Protein AF-A0A7X7P0K7-F1 (afdb_monomer_lite)

Radius of gyration: 16.06 Å; chains: 1; bounding box: 36×21×44 Å

Structure (mmCIF, N/CA/C/O backbone):
data_AF-A0A7X7P0K7-F1
#
_entry.id   AF-A0A7X7P0K7-F1
#
loop_
_atom_site.group_PDB
_atom_site.id
_atom_site.type_symbol
_atom_site.label_atom_id
_atom_site.label_alt_id
_atom_site.label_comp_id
_atom_site.label_asym_id
_atom_site.label_entity_id
_atom_site.label_seq_id
_atom_site.pdbx_PDB_ins_code
_atom_site.Cartn_x
_atom_site.Cartn_y
_atom_site.Cartn_z
_atom_site.occupancy
_atom_site.B_iso_or_equiv
_atom_site.auth_seq_id
_atom_site.auth_comp_id
_atom_site.auth_asym_id
_atom_site.auth_atom_id
_atom_site.pdbx_PDB_model_num
ATOM 1 N N . MET A 1 1 ? -4.867 -5.719 -19.415 1.00 83.25 1 MET A N 1
ATOM 2 C CA . MET A 1 1 ? -3.648 -4.885 -19.542 1.00 83.25 1 MET A CA 1
ATOM 3 C C . MET A 1 1 ? -3.990 -3.698 -20.434 1.00 83.25 1 MET A C 1
ATOM 5 O O . MET A 1 1 ? -4.502 -3.927 -21.522 1.00 83.25 1 MET A O 1
ATOM 9 N N . LEU A 1 2 ? -3.779 -2.465 -19.973 1.00 95.44 2 LEU A N 1
ATOM 10 C CA . LEU A 1 2 ? -4.077 -1.224 -20.706 1.00 95.44 2 LEU A CA 1
ATOM 11 C C . LEU A 1 2 ? -2.771 -0.598 -21.183 1.00 95.44 2 LEU A C 1
ATOM 13 O O . LEU A 1 2 ? -1.797 -0.594 -20.432 1.00 95.44 2 LEU A O 1
ATOM 17 N N . LYS A 1 3 ? -2.759 -0.037 -22.393 1.00 96.50 3 LYS A N 1
ATOM 18 C CA . LYS A 1 3 ? -1.612 0.695 -22.939 1.00 96.50 3 LYS A CA 1
ATOM 19 C C . LYS A 1 3 ? -2.008 2.125 -23.284 1.00 96.50 3 LYS A C 1
ATOM 21 O O . LYS A 1 3 ? -3.045 2.327 -23.907 1.00 96.50 3 LYS A O 1
ATOM 26 N N . TYR A 1 4 ? -1.181 3.096 -22.905 1.00 96.25 4 TYR A N 1
ATOM 27 C CA . TYR A 1 4 ? -1.392 4.507 -23.235 1.00 96.25 4 TYR A CA 1
ATOM 28 C C . TYR A 1 4 ? -0.059 5.261 -23.257 1.00 96.25 4 TYR A C 1
ATOM 30 O O . TYR A 1 4 ? 0.671 5.244 -22.272 1.00 96.25 4 TYR A O 1
ATOM 38 N N . GLY A 1 5 ? 0.282 5.906 -24.377 1.00 94.88 5 GLY A N 1
ATOM 39 C CA . GLY A 1 5 ? 1.477 6.760 -24.473 1.00 94.88 5 GLY A CA 1
ATOM 40 C C . GLY A 1 5 ? 2.801 6.079 -24.088 1.00 94.88 5 GLY A C 1
ATOM 41 O O . GLY A 1 5 ? 3.598 6.675 -23.375 1.00 94.88 5 GLY A O 1
ATOM 42 N N . GLY A 1 6 ? 3.016 4.817 -24.485 1.00 95.38 6 GLY A N 1
ATOM 43 C CA . GLY A 1 6 ? 4.215 4.037 -24.123 1.00 95.38 6 GLY A CA 1
ATOM 44 C C . GLY A 1 6 ? 4.166 3.393 -22.730 1.00 95.38 6 GLY A C 1
ATOM 45 O O . GLY A 1 6 ? 5.006 2.552 -22.404 1.00 95.38 6 GLY A O 1
ATOM 46 N N . TRP A 1 7 ? 3.150 3.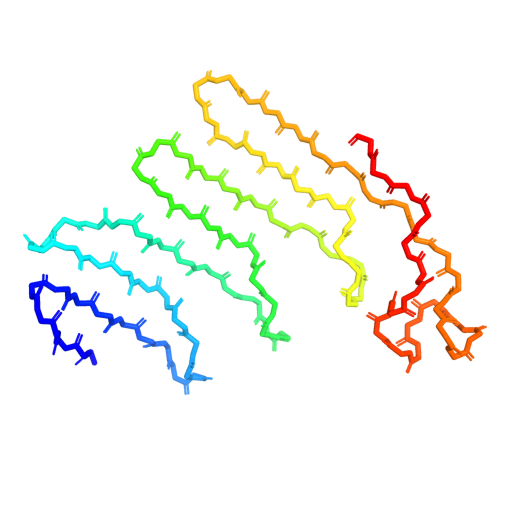711 -21.930 1.00 98.12 7 TRP A N 1
ATOM 47 C CA . TRP A 1 7 ? 2.907 3.080 -20.640 1.00 98.12 7 TRP A 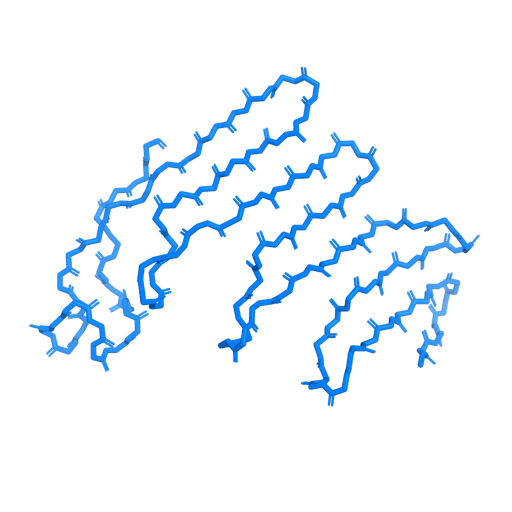CA 1
ATOM 48 C C . TRP A 1 7 ? 2.044 1.845 -20.785 1.00 98.12 7 TRP A C 1
ATOM 50 O O . TRP A 1 7 ? 1.137 1.793 -21.619 1.00 98.12 7 TRP A O 1
ATOM 60 N N . THR A 1 8 ? 2.304 0.864 -19.931 1.00 98.31 8 THR A N 1
ATOM 61 C CA . THR A 1 8 ? 1.461 -0.311 -19.782 1.00 98.31 8 THR A CA 1
ATOM 62 C C . THR A 1 8 ? 1.078 -0.514 -18.325 1.00 98.31 8 THR A C 1
ATOM 64 O O . THR A 1 8 ? 1.926 -0.481 -17.438 1.00 98.31 8 THR A O 1
ATOM 67 N N . PHE A 1 9 ? -0.205 -0.758 -18.094 1.00 98.44 9 PHE A N 1
ATOM 68 C CA . PHE A 1 9 ? -0.810 -0.937 -16.782 1.00 98.44 9 PHE A CA 1
ATOM 69 C C . PHE A 1 9 ? -1.465 -2.319 -16.715 1.00 98.44 9 PHE A C 1
ATOM 71 O O . PHE A 1 9 ? -2.150 -2.749 -17.655 1.00 98.44 9 PHE A O 1
ATOM 78 N N . ALA A 1 10 ? -1.252 -3.032 -15.617 1.00 98.25 10 ALA A N 1
ATOM 79 C CA . ALA A 1 10 ? -1.863 -4.330 -15.365 1.00 98.25 10 ALA A CA 1
ATOM 80 C C . ALA A 1 10 ? -2.559 -4.336 -14.005 1.00 98.25 10 ALA A C 1
ATOM 82 O O . ALA A 1 10 ? -2.031 -3.801 -13.030 1.00 98.25 10 ALA A O 1
ATOM 83 N N . TRP A 1 11 ? -3.726 -4.972 -13.967 1.00 98.38 11 TRP A N 1
ATOM 84 C CA . TRP A 1 11 ? -4.559 -5.118 -12.783 1.00 98.38 11 TRP A CA 1
ATOM 85 C C . TRP A 1 11 ? -4.788 -6.594 -12.489 1.00 98.38 11 TRP A C 1
ATOM 87 O O . TRP A 1 11 ? -4.732 -7.416 -13.408 1.00 98.38 11 TRP A O 1
ATOM 97 N N . ASP A 1 12 ? -5.029 -6.913 -11.223 1.00 97.50 12 ASP A N 1
ATOM 98 C CA . ASP A 1 12 ? -5.522 -8.226 -10.818 1.00 97.50 12 ASP A CA 1
ATOM 99 C C . ASP A 1 12 ? -7.040 -8.370 -11.054 1.00 97.50 12 ASP A C 1
ATOM 101 O O . ASP A 1 12 ? -7.707 -7.462 -11.559 1.00 97.50 12 ASP A O 1
ATOM 105 N N . GLY A 1 13 ? -7.590 -9.537 -10.698 1.00 97.44 13 GLY A N 1
ATOM 106 C CA . GLY A 1 13 ? -9.020 -9.835 -10.832 1.00 97.44 13 GLY A CA 1
ATOM 107 C C . GLY A 1 13 ? -9.937 -8.980 -9.947 1.00 97.44 13 GLY A C 1
ATOM 108 O O . GLY A 1 13 ? -11.134 -8.929 -10.208 1.00 97.44 13 GLY A O 1
ATOM 109 N N . GLU A 1 14 ? -9.388 -8.279 -8.951 1.00 97.81 14 GLU A N 1
ATOM 110 C CA . GLU A 1 14 ? -10.114 -7.363 -8.059 1.00 97.81 14 GLU A CA 1
ATOM 111 C C . GLU A 1 14 ? -9.993 -5.898 -8.517 1.00 97.81 14 GLU A C 1
ATOM 113 O O . GLU A 1 14 ? -10.327 -4.973 -7.778 1.00 97.81 14 GLU A O 1
ATOM 118 N N . ASN A 1 15 ? -9.529 -5.669 -9.752 1.00 97.38 15 ASN A N 1
ATOM 119 C CA . ASN A 1 15 ? -9.344 -4.345 -10.346 1.00 97.38 15 ASN A CA 1
ATOM 120 C C . ASN A 1 15 ? -8.321 -3.464 -9.595 1.00 97.38 15 ASN A C 1
ATOM 122 O O . ASN A 1 15 ? -8.431 -2.234 -9.572 1.00 97.38 15 ASN A O 1
ATOM 126 N N . ARG A 1 16 ? -7.279 -4.067 -9.008 1.00 98.56 16 ARG A N 1
ATOM 127 C CA . ARG A 1 16 ? -6.187 -3.343 -8.332 1.00 98.56 16 ARG A CA 1
ATOM 128 C C . ARG A 1 16 ? -4.931 -3.337 -9.188 1.00 98.56 16 ARG A C 1
ATOM 130 O O . ARG A 1 16 ? -4.563 -4.348 -9.774 1.00 98.56 16 ARG A O 1
ATOM 137 N N . LEU A 1 17 ? -4.260 -2.190 -9.270 1.00 98.38 17 LEU A N 1
ATOM 138 C CA . LEU A 1 17 ? -3.090 -1.994 -10.130 1.00 98.38 17 LEU A CA 1
ATOM 139 C C . LEU A 1 17 ? -1.866 -2.744 -9.587 1.00 98.38 17 LEU A C 1
ATOM 141 O O . LEU A 1 17 ? -1.218 -2.271 -8.655 1.00 98.38 17 LEU A O 1
ATOM 145 N N . ILE A 1 18 ? -1.492 -3.856 -10.211 1.00 98.50 18 ILE A N 1
ATOM 146 C CA . ILE A 1 18 ? -0.370 -4.704 -9.776 1.00 98.50 18 ILE A CA 1
ATOM 147 C C . ILE A 1 18 ? 0.954 -4.369 -10.466 1.00 98.50 18 ILE A C 1
ATOM 149 O O . ILE A 1 18 ? 2.013 -4.619 -9.900 1.00 98.50 18 ILE A O 1
ATOM 153 N N . SER A 1 19 ? 0.928 -3.772 -11.662 1.00 98.19 19 SER A N 1
ATOM 154 C CA . SER A 1 19 ? 2.151 -3.465 -12.411 1.00 98.19 19 SER A CA 1
ATOM 155 C C . SER A 1 19 ? 1.987 -2.255 -13.325 1.00 98.19 19 SER A C 1
ATOM 157 O O . SER A 1 19 ? 0.977 -2.119 -14.020 1.00 98.19 19 SER A O 1
ATOM 159 N N . VAL A 1 20 ? 3.026 -1.421 -13.377 1.00 98.50 20 VAL A N 1
ATOM 160 C CA . VAL A 1 20 ? 3.201 -0.338 -14.352 1.00 98.50 20 VAL A CA 1
ATOM 161 C C . VAL A 1 20 ? 4.557 -0.497 -15.024 1.00 98.50 20 VAL A C 1
ATOM 163 O O . VAL A 1 20 ? 5.572 -0.626 -14.337 1.00 98.50 20 VAL A O 1
ATOM 166 N N . SER A 1 21 ? 4.590 -0.439 -16.351 1.00 98.25 21 SER A N 1
ATOM 167 C CA . SER A 1 21 ? 5.826 -0.373 -17.131 1.00 98.25 21 SER A CA 1
ATOM 168 C C . SER A 1 21 ? 5.804 0.782 -18.128 1.00 98.25 21 SER A C 1
ATOM 170 O O . SER A 1 21 ? 4.742 1.192 -18.594 1.00 98.25 21 SER A O 1
ATOM 172 N N . SER A 1 22 ? 6.983 1.306 -18.454 1.00 97.75 22 SER A N 1
ATOM 173 C CA . SER A 1 22 ? 7.195 2.315 -19.494 1.00 97.75 22 SER A CA 1
ATOM 174 C C . SER A 1 22 ? 8.122 1.730 -20.547 1.00 97.75 22 SER A C 1
ATOM 176 O O . SER A 1 22 ? 9.212 1.266 -20.214 1.00 97.75 22 SER A O 1
ATOM 178 N N . ASN A 1 23 ? 7.673 1.674 -21.801 1.00 95.44 2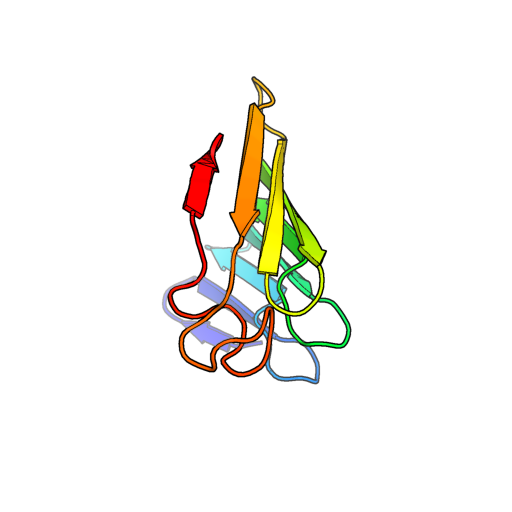3 ASN A N 1
ATOM 179 C CA . ASN A 1 23 ? 8.417 1.071 -22.913 1.00 95.44 23 ASN A CA 1
ATOM 180 C C . ASN A 1 23 ? 8.946 -0.344 -22.597 1.00 95.44 23 ASN A C 1
ATOM 182 O O . ASN A 1 23 ? 10.063 -0.704 -22.955 1.00 95.44 23 ASN A O 1
ATOM 186 N N . GLY A 1 24 ? 8.146 -1.143 -21.882 1.00 92.44 24 GLY A N 1
ATOM 187 C CA . GLY A 1 24 ? 8.506 -2.503 -21.468 1.00 92.44 24 GLY A CA 1
ATOM 188 C C . GLY A 1 24 ? 9.358 -2.597 -20.196 1.00 92.44 24 GLY A C 1
ATOM 189 O O . GLY A 1 24 ? 9.498 -3.693 -19.662 1.00 92.44 24 GLY A O 1
ATOM 190 N N . VAL A 1 25 ? 9.856 -1.481 -19.656 1.00 95.88 25 VAL A N 1
ATOM 191 C CA . VAL A 1 25 ? 10.636 -1.449 -18.410 1.00 95.88 25 VAL A CA 1
ATOM 192 C C . VAL A 1 25 ? 9.697 -1.314 -17.206 1.00 95.88 25 VAL A C 1
ATOM 194 O O . VAL A 1 25 ? 8.944 -0.3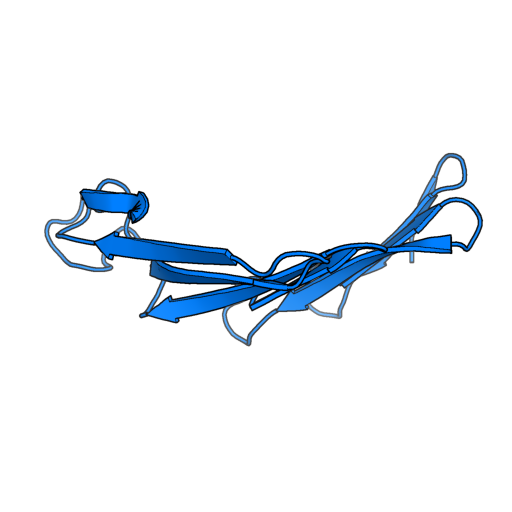39 -17.147 1.00 95.88 25 VAL A O 1
ATOM 197 N N . PRO A 1 26 ? 9.702 -2.250 -16.237 1.00 95.00 26 PRO A N 1
ATOM 198 C CA . PRO A 1 26 ? 8.909 -2.131 -15.015 1.00 95.00 26 PRO A CA 1
ATOM 199 C C . PRO A 1 26 ? 9.287 -0.881 -14.210 1.00 95.00 26 PRO A C 1
ATOM 201 O O . PRO A 1 26 ? 10.453 -0.656 -13.901 1.00 95.00 26 PRO A O 1
ATOM 204 N N . VAL A 1 27 ? 8.285 -0.081 -13.850 1.00 97.81 27 VAL A N 1
ATOM 205 C CA . VAL A 1 27 ? 8.445 1.147 -13.052 1.00 97.81 27 VAL A CA 1
ATOM 206 C C . VAL A 1 27 ? 7.866 0.960 -11.653 1.00 97.81 27 VAL A C 1
ATOM 208 O O . VAL A 1 27 ? 8.440 1.438 -10.676 1.00 97.81 27 VAL A O 1
ATOM 211 N N . VAL A 1 28 ? 6.739 0.251 -11.550 1.00 98.31 28 VAL A N 1
ATOM 212 C CA . VAL A 1 28 ? 6.083 -0.062 -10.277 1.00 98.31 28 VAL A CA 1
ATOM 213 C C . VAL A 1 28 ? 5.558 -1.491 -10.303 1.00 98.31 28 VAL A C 1
ATOM 215 O O . VAL A 1 28 ? 4.960 -1.903 -11.295 1.00 98.31 28 VAL A O 1
ATOM 218 N N . GLN A 1 29 ? 5.732 -2.214 -9.202 1.00 98.69 29 GLN A N 1
ATOM 219 C CA . GLN A 1 29 ? 5.007 -3.442 -8.876 1.00 98.69 29 GLN A CA 1
ATOM 220 C C . GLN A 1 29 ? 4.318 -3.248 -7.526 1.00 98.69 29 GLN A C 1
ATOM 222 O O . GLN A 1 29 ? 4.960 -2.793 -6.579 1.00 98.69 29 GLN A O 1
ATOM 227 N N . ASN A 1 30 ? 3.035 -3.583 -7.423 1.00 98.81 30 ASN A N 1
ATOM 228 C CA . ASN A 1 30 ? 2.305 -3.558 -6.158 1.00 98.81 30 ASN A CA 1
ATOM 229 C C . ASN A 1 30 ? 1.825 -4.962 -5.798 1.00 98.81 30 ASN A C 1
ATOM 231 O O . ASN A 1 30 ? 1.473 -5.750 -6.674 1.00 98.81 30 ASN A O 1
ATOM 235 N N . GLN A 1 31 ? 1.742 -5.232 -4.500 1.00 98.75 31 GLN A N 1
ATOM 236 C CA . GLN A 1 31 ? 1.030 -6.390 -3.968 1.00 98.75 31 GLN A CA 1
ATOM 237 C C . GLN A 1 31 ? -0.001 -5.921 -2.954 1.00 98.75 31 GLN A C 1
ATOM 239 O O . GLN A 1 31 ? 0.209 -4.921 -2.257 1.00 98.75 31 GLN A O 1
ATOM 244 N N . TYR A 1 32 ? -1.100 -6.656 -2.874 1.00 98.81 32 TYR A N 1
ATOM 245 C CA . TYR A 1 32 ? -2.235 -6.349 -2.023 1.00 98.81 32 TYR A CA 1
ATOM 246 C C . TYR A 1 32 ? -2.604 -7.576 -1.196 1.00 98.81 32 TYR A C 1
ATOM 248 O O . TYR A 1 32 ? -2.365 -8.706 -1.622 1.00 98.81 32 TYR A O 1
ATOM 256 N N . ASP A 1 33 ? -3.171 -7.353 -0.018 1.00 98.25 33 ASP A N 1
ATOM 257 C CA . ASP A 1 33 ? -3.781 -8.418 0.775 1.00 98.25 33 ASP A CA 1
ATOM 258 C C . ASP A 1 33 ? -5.260 -8.639 0.411 1.00 98.25 33 ASP A C 1
ATOM 260 O O . ASP A 1 33 ? -5.825 -7.973 -0.458 1.00 98.25 33 ASP A O 1
ATOM 264 N N . TYR A 1 34 ? -5.906 -9.581 1.101 1.00 96.94 34 TYR A N 1
ATOM 265 C CA . TYR A 1 34 ? -7.320 -9.914 0.899 1.00 96.94 34 TYR A CA 1
ATOM 266 C C . TYR A 1 34 ? -8.286 -8.771 1.263 1.00 96.94 34 TYR A C 1
ATOM 268 O O . TYR A 1 34 ? -9.449 -8.812 0.878 1.00 96.94 34 TYR A O 1
ATOM 276 N N . MET A 1 35 ? -7.830 -7.751 2.000 1.00 97.00 35 MET A N 1
ATOM 277 C CA . MET A 1 35 ? -8.627 -6.566 2.340 1.00 97.00 35 MET A CA 1
ATOM 278 C C . MET A 1 35 ? -8.420 -5.430 1.331 1.00 97.00 35 MET A C 1
ATOM 280 O O . MET A 1 35 ? -8.892 -4.317 1.551 1.00 97.00 35 MET A O 1
ATOM 284 N N . SER A 1 36 ? -7.708 -5.677 0.226 1.00 97.56 36 SER A N 1
ATOM 285 C CA . SER A 1 36 ? -7.361 -4.656 -0.770 1.00 97.56 36 SER A CA 1
ATOM 286 C C . SER A 1 36 ? -6.479 -3.524 -0.252 1.00 97.56 36 SER A C 1
ATOM 288 O O . SER A 1 36 ? -6.408 -2.452 -0.861 1.00 97.56 36 SER A O 1
ATOM 290 N N . ARG A 1 37 ? -5.716 -3.774 0.816 1.00 98.25 37 ARG A N 1
ATOM 291 C CA . ARG A 1 37 ? -4.654 -2.870 1.269 1.00 98.25 37 ARG A CA 1
ATOM 292 C C . ARG A 1 37 ? -3.365 -3.237 0.553 1.00 98.25 37 ARG A C 1
ATOM 294 O O . ARG A 1 37 ? -3.048 -4.411 0.373 1.00 98.25 37 ARG A O 1
ATOM 301 N N . ARG A 1 38 ? -2.600 -2.233 0.130 1.00 98.56 38 ARG A N 1
ATOM 302 C CA . ARG A 1 38 ? -1.305 -2.458 -0.520 1.00 98.56 38 ARG A CA 1
ATOM 303 C C . ARG A 1 38 ? -0.271 -2.855 0.529 1.00 98.56 38 ARG A C 1
ATOM 305 O O . ARG A 1 38 ? 0.086 -2.025 1.352 1.00 98.56 38 ARG A O 1
ATOM 312 N N . VAL A 1 39 ? 0.257 -4.072 0.449 1.00 98.75 39 VAL A N 1
ATOM 313 C CA . VAL A 1 39 ? 1.272 -4.606 1.377 1.00 98.75 39 VAL A CA 1
ATOM 314 C C . VAL A 1 39 ? 2.700 -4.459 0.856 1.00 98.75 39 VAL A C 1
ATOM 316 O O . VAL A 1 39 ? 3.649 -4.486 1.637 1.00 98.75 39 VAL A O 1
ATOM 319 N N . MET A 1 40 ? 2.871 -4.233 -0.450 1.00 98.75 40 MET A N 1
ATOM 320 C CA . MET A 1 40 ? 4.177 -3.981 -1.060 1.00 98.75 40 MET A CA 1
ATOM 321 C C . MET A 1 40 ? 4.072 -2.996 -2.225 1.00 98.75 40 MET A C 1
ATOM 323 O O . MET A 1 40 ? 3.115 -3.040 -3.001 1.00 98.75 40 MET A O 1
ATOM 327 N N . LYS A 1 41 ? 5.091 -2.148 -2.376 1.00 98.75 41 LYS A N 1
ATOM 328 C CA . LYS A 1 41 ? 5.363 -1.359 -3.582 1.00 98.75 41 LYS A CA 1
ATOM 329 C C . LYS A 1 41 ? 6.847 -1.457 -3.919 1.00 98.75 41 LYS A C 1
ATOM 331 O O . LYS A 1 41 ? 7.664 -0.938 -3.168 1.00 98.75 41 LYS A O 1
ATOM 336 N N . ALA A 1 42 ? 7.193 -2.052 -5.051 1.00 98.62 42 ALA A N 1
ATOM 337 C CA . ALA A 1 42 ? 8.549 -2.027 -5.590 1.00 98.62 42 ALA A CA 1
ATOM 338 C C . ALA A 1 42 ? 8.662 -1.086 -6.788 1.00 98.62 42 ALA A C 1
ATOM 340 O O . ALA A 1 42 ? 7.759 -0.982 -7.615 1.00 98.62 42 ALA A O 1
ATOM 341 N N . THR A 1 43 ? 9.806 -0.427 -6.871 1.00 98.12 43 THR A N 1
ATOM 342 C CA . THR A 1 43 ? 10.311 0.356 -8.001 1.00 98.12 43 THR A CA 1
ATOM 343 C C . THR A 1 43 ? 11.716 -0.149 -8.337 1.00 98.12 43 THR A C 1
ATOM 345 O O . THR A 1 43 ? 12.218 -1.060 -7.680 1.00 98.12 43 THR A O 1
ATOM 348 N N . ALA A 1 44 ? 12.385 0.454 -9.319 1.00 96.56 44 ALA A N 1
ATOM 349 C CA . ALA A 1 44 ? 13.741 0.057 -9.699 1.00 96.56 44 ALA A CA 1
ATOM 350 C C . ALA A 1 44 ? 14.777 0.165 -8.558 1.00 96.56 44 ALA A C 1
ATOM 352 O O . ALA A 1 44 ? 15.759 -0.570 -8.559 1.00 96.56 44 ALA A O 1
ATOM 353 N N . THR A 1 45 ? 14.582 1.072 -7.596 1.00 97.12 45 THR A N 1
ATOM 354 C CA . THR A 1 45 ? 15.587 1.393 -6.562 1.00 97.12 45 THR A CA 1
ATOM 355 C C . THR A 1 45 ? 15.090 1.217 -5.131 1.00 97.12 45 THR A C 1
ATOM 357 O O . THR A 1 45 ? 15.863 1.371 -4.185 1.00 97.12 45 THR A O 1
ATOM 360 N N . GLN A 1 46 ? 13.801 0.933 -4.956 1.00 97.88 46 GLN A N 1
ATOM 361 C CA . GLN A 1 46 ? 13.157 0.954 -3.651 1.00 97.88 46 GLN A CA 1
ATOM 362 C C . GLN A 1 46 ? 11.998 -0.041 -3.592 1.00 97.88 46 GLN A C 1
ATOM 364 O O . GLN A 1 46 ? 11.150 -0.054 -4.485 1.00 97.88 46 GLN A O 1
ATOM 369 N N . THR A 1 47 ? 11.935 -0.813 -2.509 1.00 98.69 47 THR A N 1
ATOM 370 C CA . THR A 1 47 ? 10.793 -1.645 -2.120 1.00 98.69 47 THR A CA 1
ATOM 371 C C . THR A 1 47 ? 10.262 -1.197 -0.767 1.00 98.69 47 THR A C 1
ATOM 373 O O . THR A 1 47 ? 10.972 -1.274 0.230 1.00 98.69 47 THR A O 1
ATOM 376 N N . ASN A 1 48 ? 9.000 -0.783 -0.722 1.00 98.69 48 ASN A N 1
ATOM 377 C CA . ASN A 1 48 ? 8.299 -0.457 0.512 1.00 98.69 48 ASN A CA 1
ATOM 378 C C . ASN A 1 48 ? 7.382 -1.620 0.877 1.00 98.69 48 ASN A C 1
ATOM 380 O O . ASN A 1 48 ? 6.597 -2.063 0.035 1.00 98.69 48 ASN A O 1
ATOM 384 N N . THR A 1 49 ? 7.457 -2.090 2.117 1.00 98.75 49 THR A N 1
ATOM 385 C CA . THR A 1 49 ? 6.519 -3.071 2.679 1.00 98.75 49 THR A CA 1
ATOM 386 C C . THR A 1 49 ? 5.692 -2.421 3.774 1.00 98.75 49 THR A C 1
ATOM 388 O O . THR A 1 49 ? 6.244 -1.734 4.637 1.00 98.75 49 THR A O 1
ATOM 391 N N . PHE A 1 50 ? 4.389 -2.669 3.756 1.00 98.81 50 PHE A N 1
ATOM 392 C CA . PHE A 1 50 ? 3.407 -2.015 4.610 1.00 98.81 50 PHE A CA 1
ATOM 393 C C . PHE A 1 50 ? 2.781 -3.044 5.553 1.00 98.81 50 PHE A C 1
ATOM 395 O O . PHE A 1 50 ? 2.203 -4.033 5.099 1.00 98.81 50 PHE A O 1
ATOM 402 N N . LEU A 1 51 ? 2.907 -2.818 6.861 1.00 98.62 51 LEU A N 1
ATOM 403 C CA . LEU A 1 51 ? 2.340 -3.669 7.903 1.00 98.62 51 LEU A CA 1
ATOM 404 C C . LEU A 1 51 ? 1.151 -2.966 8.552 1.00 98.62 51 LEU A C 1
ATOM 406 O O . LEU A 1 51 ? 1.286 -1.840 9.030 1.00 98.62 51 LEU A O 1
ATOM 410 N N . TYR A 1 52 ? 0.015 -3.653 8.610 1.00 98.50 52 TYR A N 1
ATOM 411 C CA . TYR A 1 52 ? -1.246 -3.100 9.089 1.00 98.50 52 TYR A CA 1
ATOM 412 C C . TYR A 1 52 ? -1.744 -3.801 10.355 1.00 98.50 52 TYR A C 1
ATOM 414 O O . TYR A 1 52 ? -1.602 -5.017 10.481 1.00 98.50 52 TYR A O 1
ATOM 422 N N . ASP A 1 53 ? -2.395 -3.035 11.228 1.00 97.31 53 ASP A N 1
ATOM 423 C CA . ASP A 1 53 ? -3.323 -3.520 12.253 1.00 97.31 53 ASP A CA 1
ATOM 424 C C . ASP A 1 53 ? -4.725 -2.976 11.934 1.00 97.31 53 ASP A C 1
ATOM 426 O O . ASP A 1 53 ? -4.951 -1.763 11.937 1.00 97.31 53 ASP A O 1
ATOM 430 N N . GLY A 1 54 ? -5.662 -3.855 11.567 1.00 95.94 54 GLY A N 1
ATOM 431 C CA . GLY A 1 54 ? -6.925 -3.419 10.964 1.00 95.94 54 GLY A CA 1
ATOM 432 C C . GLY A 1 54 ? -6.675 -2.482 9.773 1.00 95.94 54 GLY A C 1
ATOM 433 O O . GLY A 1 54 ? -5.798 -2.731 8.951 1.00 95.94 54 GLY A O 1
ATOM 434 N N . TRP A 1 55 ? -7.389 -1.369 9.656 1.00 96.25 55 TRP A N 1
ATOM 435 C CA . TRP A 1 55 ? -7.146 -0.408 8.568 1.00 96.25 55 TRP A CA 1
ATOM 436 C C . TRP A 1 55 ? -5.934 0.510 8.794 1.00 96.25 55 TRP A C 1
ATOM 438 O O . TRP A 1 55 ? -5.524 1.223 7.875 1.00 96.25 55 TRP A O 1
ATOM 448 N N . ASN A 1 56 ? -5.296 0.437 9.963 1.00 97.44 56 ASN A N 1
ATOM 449 C CA . ASN A 1 56 ? -4.200 1.319 10.342 1.00 97.44 56 ASN A CA 1
ATOM 450 C C . ASN A 1 56 ? -2.854 0.763 9.868 1.00 97.44 56 ASN A C 1
ATOM 452 O O . ASN A 1 56 ? -2.449 -0.334 10.248 1.00 97.44 56 ASN A O 1
ATOM 456 N N . LEU A 1 57 ? -2.124 1.530 9.056 1.00 98.19 57 LEU A N 1
ATOM 457 C CA . LEU A 1 57 ? -0.720 1.245 8.742 1.00 98.19 57 LEU A CA 1
ATOM 458 C C . LEU A 1 57 ? 0.097 1.486 10.008 1.00 98.19 57 LEU A C 1
ATOM 460 O O . LEU A 1 57 ? 0.152 2.624 10.455 1.00 98.19 57 LEU A O 1
ATOM 464 N N . ILE A 1 58 ? 0.731 0.462 10.573 1.00 98.38 58 ILE A N 1
ATOM 465 C CA . ILE A 1 58 ? 1.531 0.586 11.804 1.00 98.38 58 ILE A CA 1
ATOM 466 C C . ILE A 1 58 ? 3.031 0.675 11.522 1.00 98.38 58 ILE A C 1
ATOM 468 O O . ILE A 1 58 ? 3.778 1.243 12.319 1.00 98.38 58 ILE A O 1
ATOM 472 N N . ARG A 1 59 ? 3.487 0.155 10.376 1.00 98.62 59 ARG A N 1
ATOM 473 C CA . ARG A 1 59 ? 4.891 0.242 9.964 1.00 98.62 59 ARG A CA 1
ATOM 474 C C . ARG A 1 59 ? 5.050 0.234 8.451 1.00 98.62 59 ARG A C 1
ATOM 476 O O . ARG A 1 59 ? 4.449 -0.585 7.760 1.00 98.62 59 ARG A O 1
ATOM 483 N N . GLU A 1 60 ? 5.934 1.088 7.958 1.00 98.62 60 GLU A N 1
ATOM 484 C CA . GLU A 1 60 ? 6.464 1.043 6.598 1.00 98.62 60 GLU A CA 1
ATOM 485 C C . GLU A 1 60 ? 7.964 0.745 6.672 1.00 98.62 60 GLU A C 1
ATOM 487 O O . GLU A 1 60 ? 8.714 1.481 7.315 1.00 98.62 60 GLU A O 1
ATOM 492 N N . SER A 1 61 ? 8.418 -0.327 6.025 1.00 98.69 61 SER A N 1
ATOM 493 C CA . SER A 1 61 ? 9.850 -0.606 5.860 1.00 98.69 61 SER A CA 1
ATOM 494 C C . SER A 1 61 ? 10.256 -0.273 4.433 1.00 98.69 61 SER A C 1
ATOM 496 O O . SER A 1 61 ? 9.648 -0.766 3.486 1.00 98.69 61 SER A O 1
ATOM 498 N N . ILE A 1 62 ? 11.279 0.560 4.288 1.00 98.62 62 ILE A N 1
ATOM 499 C CA . ILE A 1 62 ? 11.765 1.089 3.018 1.00 98.62 62 ILE A CA 1
ATOM 500 C C . ILE A 1 62 ? 13.107 0.419 2.727 1.00 98.62 62 ILE A C 1
ATOM 502 O O . ILE A 1 62 ? 14.151 0.828 3.238 1.00 98.62 62 ILE A O 1
ATOM 506 N N . GLY A 1 63 ? 13.075 -0.629 1.912 1.00 98.38 63 GLY A N 1
ATOM 507 C CA . GLY A 1 63 ? 14.257 -1.283 1.367 1.00 98.38 63 GLY A CA 1
ATOM 508 C C . GLY A 1 63 ? 14.789 -0.495 0.175 1.00 98.38 63 GLY A C 1
ATOM 509 O O . GLY A 1 63 ? 14.234 -0.573 -0.916 1.00 98.38 63 GLY A O 1
ATOM 510 N N . ALA A 1 64 ? 15.854 0.267 0.386 1.00 97.19 64 ALA A N 1
ATOM 511 C CA . ALA A 1 64 ? 16.614 0.971 -0.646 1.00 97.19 64 ALA A CA 1
ATOM 512 C C . ALA A 1 64 ? 18.116 0.782 -0.364 1.00 97.19 64 ALA A C 1
ATOM 514 O O . ALA A 1 64 ? 18.478 -0.007 0.509 1.00 97.19 64 ALA A O 1
ATOM 515 N N . ALA A 1 65 ? 18.993 1.516 -1.059 1.00 97.50 65 ALA A N 1
ATOM 516 C CA . ALA A 1 65 ? 20.439 1.470 -0.802 1.00 97.50 65 ALA A CA 1
ATOM 517 C C . ALA A 1 65 ? 20.788 1.721 0.681 1.00 97.50 65 ALA A C 1
ATOM 519 O O . ALA A 1 65 ? 21.631 1.028 1.242 1.00 97.50 65 ALA A O 1
ATOM 520 N N . THR A 1 66 ? 20.073 2.653 1.320 1.00 97.69 66 THR A N 1
ATOM 521 C CA . THR A 1 66 ? 20.075 2.844 2.774 1.00 97.69 66 THR A CA 1
ATOM 522 C C . THR A 1 66 ? 18.682 2.517 3.308 1.00 97.69 66 THR A C 1
ATOM 524 O O . THR A 1 66 ? 17.757 3.311 3.104 1.00 97.69 66 THR A O 1
ATOM 527 N N . PRO A 1 67 ? 18.494 1.357 3.957 1.00 97.31 67 PRO A N 1
ATOM 528 C CA . PRO A 1 67 ? 17.201 0.974 4.497 1.00 97.31 67 PRO A CA 1
ATOM 529 C C . PRO A 1 67 ? 16.743 1.923 5.603 1.00 97.31 67 PRO A C 1
ATOM 531 O O . PRO A 1 67 ? 17.526 2.325 6.462 1.00 97.31 67 PRO A O 1
ATOM 534 N N . THR A 1 68 ? 15.457 2.252 5.602 1.00 98.19 68 THR A N 1
ATOM 535 C CA . THR A 1 68 ? 14.817 3.041 6.664 1.00 98.19 68 THR A CA 1
ATOM 536 C C . THR A 1 68 ? 13.464 2.432 7.009 1.00 98.19 68 THR A C 1
ATOM 538 O O . THR A 1 68 ? 12.955 1.566 6.296 1.00 98.19 68 THR A O 1
ATOM 541 N N . SER A 1 69 ? 12.864 2.859 8.113 1.00 98.06 69 SER A N 1
ATOM 542 C CA . SER A 1 69 ? 11.491 2.489 8.443 1.00 98.06 69 SER A CA 1
ATOM 543 C C . SER A 1 69 ? 10.772 3.635 9.124 1.00 98.06 69 SER A C 1
ATOM 545 O O . SER A 1 69 ? 11.418 4.452 9.773 1.00 98.06 69 SER A O 1
ATOM 547 N N . ARG A 1 70 ? 9.450 3.648 8.990 1.00 98.38 70 ARG A N 1
ATOM 548 C CA . ARG A 1 70 ? 8.541 4.567 9.672 1.00 98.38 70 ARG A CA 1
ATOM 549 C C . ARG A 1 70 ? 7.574 3.757 10.513 1.00 98.38 70 ARG A C 1
ATOM 551 O O . ARG A 1 70 ? 7.056 2.749 10.023 1.00 98.38 70 ARG A O 1
ATOM 558 N N . SER A 1 71 ? 7.335 4.177 11.744 1.00 98.38 71 SER A N 1
ATOM 559 C CA . SER A 1 71 ? 6.309 3.579 12.607 1.00 98.38 71 SER A CA 1
ATOM 560 C C . SER A 1 71 ? 5.190 4.578 12.850 1.00 98.38 71 SER A C 1
ATOM 562 O O . SER A 1 71 ? 5.440 5.776 12.947 1.00 98.38 71 SER A O 1
ATOM 564 N N . TYR A 1 72 ? 3.961 4.091 12.951 1.00 98.38 72 TYR A N 1
ATOM 565 C CA . TYR A 1 72 ? 2.777 4.932 13.085 1.00 98.38 72 TYR A CA 1
ATOM 566 C C . TYR A 1 72 ? 2.004 4.532 14.334 1.00 98.38 72 TYR A C 1
ATOM 568 O O . TYR A 1 72 ? 1.674 3.360 14.525 1.00 98.38 72 TYR A O 1
ATOM 576 N N . VAL A 1 73 ? 1.715 5.517 15.179 1.00 98.06 73 VAL A N 1
ATOM 577 C CA . VAL A 1 73 ? 0.961 5.325 16.420 1.00 98.06 73 VAL A CA 1
ATOM 578 C C . VAL A 1 73 ? -0.446 5.862 16.222 1.00 98.06 73 VAL A C 1
ATOM 580 O O . VAL A 1 73 ? -0.615 7.005 15.800 1.00 98.06 73 VAL A O 1
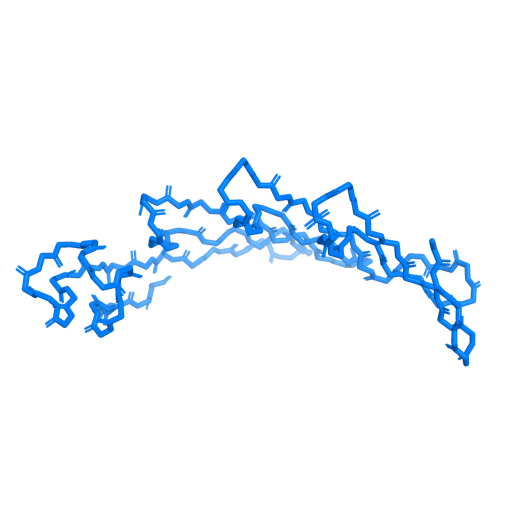ATOM 583 N N . TRP A 1 74 ? -1.442 5.045 16.555 1.00 98.31 74 TRP A N 1
ATOM 584 C CA . TRP A 1 74 ? -2.855 5.355 16.365 1.00 98.31 74 TRP A CA 1
ATOM 585 C C . TRP A 1 74 ? -3.597 5.372 17.703 1.00 98.31 74 TRP A C 1
ATOM 587 O O . TRP A 1 74 ? -3.333 4.552 18.582 1.00 98.31 74 TRP A O 1
ATOM 597 N N . GLY A 1 75 ? -4.512 6.322 17.848 1.00 97.62 75 GLY A N 1
ATOM 598 C CA . GLY A 1 75 ? -5.484 6.430 18.926 1.00 97.62 75 GLY A CA 1
ATOM 599 C C . GLY A 1 75 ? -6.900 6.173 18.418 1.00 97.62 75 GLY A C 1
ATOM 600 O O . GLY A 1 75 ? -7.099 5.506 17.404 1.00 97.62 75 GLY A O 1
ATOM 601 N N . LEU A 1 76 ? -7.888 6.710 19.134 1.00 98.06 76 LEU A N 1
ATOM 602 C CA . LEU A 1 76 ? -9.284 6.640 18.708 1.00 98.06 76 LEU A CA 1
ATOM 603 C C . LEU A 1 76 ? -9.492 7.486 17.450 1.00 98.06 76 LEU A C 1
ATOM 605 O O . LEU A 1 76 ? -9.018 8.619 17.370 1.00 98.06 76 LEU A O 1
ATOM 609 N N . ASP A 1 77 ? -10.202 6.925 16.483 1.00 97.31 77 ASP A N 1
ATOM 610 C CA . ASP A 1 77 ? -10.628 7.617 15.278 1.00 97.31 77 ASP A CA 1
ATOM 611 C C . ASP A 1 77 ? -11.890 8.463 15.531 1.00 97.31 77 ASP A C 1
ATOM 613 O O . ASP A 1 77 ? -12.406 8.532 16.652 1.00 97.31 77 ASP A O 1
ATOM 617 N N . LEU A 1 78 ? -12.401 9.128 14.490 1.00 96.69 78 LEU A N 1
ATOM 618 C CA . LEU A 1 78 ? -13.592 9.987 14.575 1.00 96.69 78 LEU A CA 1
ATOM 619 C C . LEU A 1 78 ? -14.839 9.285 15.141 1.00 96.69 78 LEU A C 1
ATOM 621 O O . LEU A 1 78 ? -15.763 9.964 15.588 1.00 96.69 78 LEU A O 1
ATOM 625 N N . SER A 1 79 ? -14.890 7.952 15.124 1.00 97.38 79 SER A N 1
ATOM 626 C CA . SER A 1 79 ? -15.991 7.180 15.695 1.00 97.38 79 SER A CA 1
ATOM 627 C C . SER A 1 79 ? -15.880 7.011 17.218 1.00 97.38 79 SER A C 1
ATOM 629 O O . SER A 1 79 ? -16.761 6.391 17.817 1.00 97.38 79 SER A O 1
ATOM 631 N N . GLY A 1 80 ? -14.782 7.445 17.844 1.00 97.00 80 GLY A N 1
ATOM 632 C CA . GLY A 1 80 ? -14.475 7.165 19.248 1.00 97.00 80 GLY A CA 1
ATOM 633 C C . GLY A 1 80 ? -13.998 5.730 19.513 1.00 97.00 80 GLY A C 1
ATOM 634 O O . GLY A 1 80 ? -13.948 5.310 20.667 1.00 97.00 80 GLY A O 1
ATOM 635 N N . THR A 1 81 ? -13.647 4.965 18.473 1.00 96.88 81 THR A N 1
ATOM 636 C CA . THR A 1 81 ? -13.065 3.614 18.588 1.00 96.88 81 THR A CA 1
ATOM 637 C C . THR A 1 81 ? -11.754 3.541 17.804 1.00 96.88 81 THR A C 1
ATOM 639 O O . THR A 1 81 ? -11.399 4.488 17.118 1.00 96.88 81 THR A O 1
ATOM 642 N N . LEU A 1 82 ? -11.000 2.441 17.882 1.00 94.75 82 LEU A N 1
ATOM 643 C CA . LEU A 1 82 ? -9.739 2.329 17.130 1.00 94.75 82 LEU A CA 1
ATOM 644 C C . LEU A 1 82 ? -9.926 2.159 15.609 1.00 94.75 82 LEU A C 1
ATOM 646 O O . LEU A 1 82 ? -8.961 2.339 14.869 1.00 94.75 82 LEU A O 1
ATOM 650 N N . GLN A 1 83 ? -11.109 1.729 15.148 1.00 95.19 83 GLN A N 1
ATOM 651 C CA . GLN A 1 83 ? -11.316 1.263 13.764 1.00 95.19 83 GLN A CA 1
ATOM 652 C C . GLN A 1 83 ? -12.690 1.610 13.161 1.00 95.19 83 GLN A C 1
ATOM 654 O O . GLN A 1 83 ? -12.938 1.278 12.001 1.00 95.19 83 GLN A O 1
ATOM 659 N N . GLY A 1 84 ? -13.615 2.217 13.909 1.00 95.44 84 GLY A N 1
ATOM 660 C CA . GLY A 1 84 ? -15.000 2.419 13.464 1.00 95.44 84 GLY A CA 1
ATOM 661 C C . GLY A 1 84 ? -15.147 3.385 12.285 1.00 95.44 84 GLY A C 1
ATOM 662 O O . GLY A 1 84 ? -16.083 3.248 11.500 1.00 95.44 84 GLY A O 1
ATOM 663 N N . ALA A 1 85 ? -14.197 4.300 12.108 1.00 96.31 85 ALA A N 1
ATOM 664 C CA . ALA A 1 85 ? -14.032 5.145 10.927 1.00 96.31 85 ALA A CA 1
ATOM 665 C C . ALA A 1 85 ? -12.773 4.771 10.117 1.00 96.31 85 ALA A C 1
ATOM 667 O O . ALA A 1 85 ? -12.257 5.594 9.360 1.00 96.31 85 ALA A O 1
ATOM 668 N N . GLY A 1 86 ? -12.248 3.551 10.280 1.00 94.00 86 GLY A N 1
ATOM 669 C CA . GLY A 1 86 ? -11.049 3.079 9.582 1.00 94.00 86 GLY A CA 1
ATOM 670 C C . GLY A 1 86 ? -9.783 3.859 9.946 1.00 94.00 86 GLY A C 1
ATOM 671 O O . GLY A 1 86 ? -8.933 4.063 9.080 1.00 94.00 86 GLY A O 1
ATOM 672 N N . GLY A 1 87 ? -9.689 4.358 11.185 1.00 95.69 87 GLY A N 1
ATOM 673 C CA . GLY A 1 87 ? -8.532 5.125 11.654 1.00 95.69 87 GLY A CA 1
ATOM 674 C C . GLY A 1 87 ? -8.565 6.614 11.313 1.00 95.69 87 GLY A C 1
ATOM 675 O O . GLY A 1 87 ? -7.680 7.357 11.739 1.00 95.69 87 GLY A O 1
ATOM 676 N N . VAL A 1 88 ? -9.560 7.095 10.560 1.00 96.88 88 VAL A N 1
ATOM 677 C CA . VAL A 1 88 ? -9.641 8.506 10.148 1.00 96.88 88 VAL A CA 1
ATOM 678 C C . VAL A 1 88 ? -9.641 9.425 11.374 1.00 96.88 88 VAL A C 1
ATOM 680 O O . VAL A 1 88 ? -10.501 9.331 12.243 1.00 96.88 88 VAL A O 1
ATOM 683 N N . GLY A 1 89 ? -8.652 10.322 11.433 1.00 96.56 89 GLY A N 1
ATOM 684 C CA . GLY A 1 89 ? -8.426 11.246 12.552 1.00 96.56 89 GLY A CA 1
ATOM 685 C C . GLY A 1 89 ? -7.740 10.643 13.782 1.00 96.56 89 GLY A C 1
ATOM 686 O O . GLY A 1 89 ? -7.501 11.372 14.737 1.00 96.56 89 GLY A O 1
ATOM 687 N N . GLY A 1 90 ? -7.382 9.357 13.753 1.00 96.94 90 GLY A N 1
ATOM 688 C CA . GLY A 1 90 ? -6.729 8.659 14.862 1.00 96.94 90 GLY A CA 1
ATOM 689 C C . GLY A 1 90 ? -5.198 8.623 14.807 1.00 96.94 90 GLY A C 1
ATOM 690 O O . GLY A 1 90 ? -4.592 8.090 15.728 1.00 96.94 90 GLY A O 1
ATOM 691 N N . LEU A 1 91 ? -4.532 9.144 13.768 1.00 97.56 91 LEU A N 1
ATOM 692 C CA . LEU A 1 91 ? -3.062 9.124 13.699 1.00 97.56 91 LEU A CA 1
ATOM 693 C C . LEU A 1 91 ? -2.459 10.110 14.712 1.00 97.56 91 LEU A C 1
ATOM 695 O O . LEU A 1 91 ? -2.661 11.317 14.599 1.00 97.56 91 LEU A O 1
ATOM 699 N N . LEU A 1 92 ? -1.67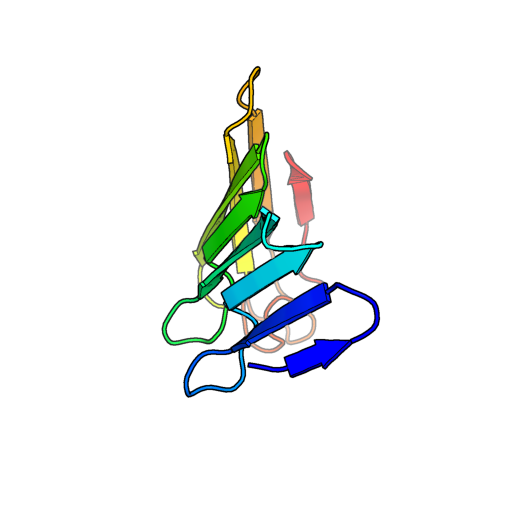8 9.601 15.665 1.00 97.56 92 LEU A N 1
ATOM 700 C CA . LEU A 1 92 ? -1.074 10.389 16.744 1.00 97.56 92 LEU A CA 1
ATOM 701 C C . LEU A 1 92 ? 0.381 10.766 16.466 1.00 97.56 92 LEU A C 1
ATOM 703 O O . LEU A 1 92 ? 0.808 11.865 16.811 1.00 97.56 92 LEU A O 1
ATOM 707 N N . ALA A 1 93 ? 1.157 9.855 15.875 1.00 97.88 93 ALA A N 1
ATOM 708 C CA . ALA A 1 93 ? 2.571 10.090 15.606 1.00 97.88 93 ALA A CA 1
ATOM 709 C C . ALA A 1 93 ? 3.087 9.256 14.433 1.00 97.88 93 ALA A C 1
ATOM 711 O O . ALA A 1 93 ? 2.613 8.147 14.181 1.00 97.88 93 ALA A O 1
ATOM 712 N N . MET A 1 94 ? 4.114 9.790 13.774 1.00 97.62 94 MET A N 1
ATOM 713 C CA . MET A 1 94 ? 4.986 9.069 12.855 1.00 97.62 94 MET A CA 1
ATOM 714 C C . MET A 1 94 ? 6.420 9.178 13.382 1.00 97.62 94 MET A C 1
ATOM 716 O O . MET A 1 94 ? 6.889 10.289 13.635 1.00 97.62 94 MET A O 1
ATOM 720 N N . LEU A 1 95 ? 7.074 8.033 13.563 1.00 94.62 95 LEU A N 1
ATOM 721 C CA . LEU A 1 95 ? 8.420 7.886 14.126 1.00 94.62 95 LEU A CA 1
ATOM 722 C C . LEU A 1 95 ? 9.390 7.344 13.078 1.00 94.62 95 LEU A C 1
ATOM 724 O O . LEU A 1 95 ? 8.969 6.432 12.324 1.00 94.62 95 LEU A O 1
#

Secondary structure (DSSP, 8-state):
-EEETTEEEEE-TTS-EEEEEETTEEEEEEEE-TTS-EEEEE-SS-EEEEEEETTEEEEEEEESSS-EEEEEEE---TTSSSSTTTTTT-EEEE-

Sequence (95 aa):
MLKYGGWTFAWDGENRLISVSSNGVPVVQNQYDYMSRRVMKATATQTNTFLYDGWNLIRESIGAATPTSRSYVWGLDLSGTLQGAGGVGGLLAML

pLDDT: mean 97.33, std 1.93, range [83.25, 98.81]

Foldseek 3Di:
DDDDPQKDWDADPVRHTQFIDGVPHTAWGWDADPVRHTQWIDGPFWIWGFDDDQLDGQKIWIDGPDTDMKGWDFDQAPVRHRCPVSRHVGTDDID